Protein AF-A0ABD5HQM3-F1 (afdb_monomer_lite)

Structure (mmCIF, N/CA/C/O backbone):
data_AF-A0ABD5HQM3-F1
#
_entry.id   AF-A0ABD5HQM3-F1
#
loop_
_atom_site.group_PDB
_atom_site.id
_atom_site.type_symbol
_atom_site.label_atom_id
_atom_site.label_alt_id
_atom_site.label_comp_id
_atom_site.label_asym_id
_atom_site.label_entity_id
_atom_site.label_seq_id
_atom_site.pdbx_PDB_ins_code
_atom_site.Cartn_x
_atom_site.Cartn_y
_atom_site.Cartn_z
_atom_site.occupancy
_atom_site.B_iso_or_equiv
_atom_site.auth_seq_id
_atom_site.auth_comp_id
_atom_site.auth_asym_id
_atom_site.auth_atom_id
_atom_site.pdbx_PDB_model_num
ATOM 1 N N . MET A 1 1 ? 1.277 -5.876 44.066 1.00 36.75 1 MET A N 1
ATOM 2 C CA . MET A 1 1 ? 2.202 -6.433 43.057 1.00 36.75 1 MET A CA 1
ATOM 3 C C . MET A 1 1 ? 1.675 -6.017 41.694 1.00 36.75 1 MET A C 1
ATOM 5 O O . MET A 1 1 ? 0.602 -6.467 41.322 1.00 36.75 1 MET A O 1
ATOM 9 N N . ILE A 1 2 ? 2.323 -5.060 41.027 1.00 36.84 2 ILE A N 1
ATOM 10 C CA . ILE A 1 2 ? 1.890 -4.582 39.705 1.00 36.84 2 ILE A CA 1
ATOM 11 C C . ILE A 1 2 ? 2.595 -5.462 38.676 1.00 36.84 2 ILE A C 1
ATOM 13 O O . ILE A 1 2 ? 3.818 -5.406 38.558 1.00 36.84 2 ILE A O 1
ATOM 17 N N . ASN A 1 3 ? 1.836 -6.301 37.972 1.00 39.00 3 ASN A N 1
ATOM 18 C CA . ASN A 1 3 ? 2.362 -7.090 36.864 1.00 39.00 3 ASN A CA 1
ATOM 19 C C . ASN A 1 3 ? 2.679 -6.133 35.714 1.00 39.00 3 ASN A C 1
ATOM 21 O O . ASN A 1 3 ? 1.785 -5.672 35.007 1.00 39.00 3 ASN A O 1
ATOM 25 N N . LYS A 1 4 ? 3.957 -5.785 35.572 1.00 36.19 4 LYS A N 1
ATOM 26 C CA . LYS A 1 4 ? 4.446 -4.966 34.468 1.00 36.19 4 LYS A CA 1
ATOM 27 C C . LYS A 1 4 ? 4.398 -5.822 33.203 1.00 36.19 4 LYS A C 1
ATOM 29 O O . LYS A 1 4 ? 5.182 -6.755 33.056 1.00 36.19 4 LYS A O 1
ATOM 34 N N . ILE A 1 5 ? 3.434 -5.546 32.330 1.00 44.59 5 ILE A N 1
ATOM 35 C CA . ILE A 1 5 ? 3.346 -6.193 31.021 1.00 44.59 5 ILE A CA 1
ATOM 36 C C . ILE A 1 5 ? 4.408 -5.543 30.132 1.00 44.59 5 ILE A C 1
ATOM 38 O O . ILE A 1 5 ? 4.243 -4.408 29.686 1.00 44.59 5 ILE A O 1
ATOM 42 N N . ASP A 1 6 ? 5.522 -6.241 29.913 1.00 39.00 6 ASP A N 1
ATOM 43 C CA . ASP A 1 6 ? 6.564 -5.807 28.981 1.00 39.00 6 ASP A CA 1
ATOM 44 C C . ASP A 1 6 ? 6.125 -6.119 27.543 1.00 39.00 6 ASP A C 1
ATOM 46 O O . ASP A 1 6 ? 6.243 -7.242 27.047 1.00 39.00 6 ASP A O 1
ATOM 50 N N . PHE A 1 7 ? 5.610 -5.103 26.851 1.00 44.06 7 PHE A N 1
ATOM 51 C CA . PHE A 1 7 ? 5.293 -5.188 25.429 1.00 44.06 7 PHE A CA 1
ATOM 52 C C . PHE A 1 7 ? 6.579 -5.084 24.598 1.00 44.06 7 PHE A C 1
ATOM 54 O O . PHE A 1 7 ? 7.131 -4.000 24.406 1.00 44.06 7 PHE A O 1
ATOM 61 N N . LYS A 1 8 ? 7.058 -6.202 24.035 1.00 49.34 8 LYS A N 1
ATOM 62 C CA . LYS A 1 8 ? 8.097 -6.170 22.990 1.00 49.34 8 LYS A CA 1
ATOM 63 C C . LYS A 1 8 ? 7.476 -5.783 21.649 1.00 49.34 8 LYS A C 1
ATOM 65 O O . LYS A 1 8 ? 7.113 -6.619 20.827 1.00 49.34 8 LYS A O 1
ATOM 70 N N . ALA A 1 9 ? 7.400 -4.477 21.445 1.00 48.25 9 ALA A N 1
ATOM 71 C CA . ALA A 1 9 ? 6.921 -3.767 20.268 1.00 48.25 9 ALA A CA 1
ATOM 72 C C . ALA A 1 9 ? 7.793 -3.955 19.007 1.00 48.25 9 ALA A C 1
ATOM 74 O O . ALA A 1 9 ? 8.183 -2.974 18.383 1.00 48.25 9 ALA A O 1
ATOM 75 N N . LYS A 1 10 ? 8.136 -5.184 18.594 1.00 45.59 10 LYS A N 1
ATOM 76 C CA . LYS A 1 10 ? 8.905 -5.364 17.344 1.00 45.59 10 LYS A CA 1
ATOM 77 C C . LYS A 1 10 ? 8.095 -5.035 16.080 1.00 45.59 10 LYS A C 1
ATOM 79 O O . LYS A 1 10 ? 8.696 -4.668 15.081 1.00 45.59 10 LYS A O 1
ATOM 84 N N . ASN A 1 11 ? 6.760 -5.071 16.164 1.00 43.62 11 ASN A N 1
ATOM 85 C CA . ASN A 1 11 ? 5.838 -4.832 15.045 1.00 43.62 11 ASN A CA 1
ATOM 86 C C . ASN A 1 11 ? 4.783 -3.741 15.342 1.00 43.62 11 ASN A C 1
ATOM 88 O O . ASN A 1 11 ? 3.727 -3.728 14.724 1.00 43.62 11 ASN A O 1
ATOM 92 N N . LEU A 1 12 ? 5.028 -2.845 16.306 1.00 46.69 12 LEU A N 1
ATOM 93 C CA . LEU A 1 12 ? 4.088 -1.763 16.670 1.00 46.69 12 LEU A CA 1
ATOM 94 C C . LEU A 1 12 ? 4.458 -0.405 16.049 1.00 46.69 12 LEU A C 1
ATOM 96 O O . LEU A 1 12 ? 3.903 0.625 16.422 1.00 46.69 12 LEU A O 1
ATOM 100 N N . THR A 1 13 ? 5.405 -0.371 15.111 1.00 53.38 13 THR A N 1
ATOM 101 C CA . THR A 1 13 ? 5.686 0.852 14.353 1.00 53.38 13 THR A CA 1
ATOM 102 C C . THR A 1 13 ? 4.612 1.038 13.282 1.00 53.38 13 THR A C 1
ATOM 104 O O . THR A 1 13 ? 4.080 0.060 12.756 1.00 53.38 13 THR A O 1
ATOM 107 N N . SER A 1 14 ? 4.303 2.288 12.920 1.00 53.41 14 SER A N 1
ATOM 108 C CA . SER A 1 14 ? 3.270 2.641 11.924 1.00 53.41 14 SER A CA 1
ATOM 109 C C . SER A 1 14 ? 3.410 1.917 10.578 1.00 53.41 14 SER A C 1
ATOM 111 O O . SER A 1 14 ? 2.464 1.887 9.799 1.00 53.41 14 SER A O 1
ATOM 113 N N . ASN A 1 15 ? 4.580 1.329 10.311 1.00 54.56 15 ASN A N 1
ATOM 114 C CA . ASN A 1 15 ? 4.943 0.695 9.051 1.00 54.56 15 ASN A CA 1
ATOM 115 C C . ASN A 1 15 ? 5.124 -0.831 9.175 1.00 54.56 15 ASN A C 1
ATOM 117 O O . ASN A 1 15 ? 5.607 -1.463 8.240 1.00 54.56 15 ASN A O 1
ATOM 121 N N . ALA A 1 16 ? 4.770 -1.455 10.303 1.00 58.69 16 ALA A N 1
ATOM 122 C CA . ALA A 1 16 ? 4.943 -2.900 10.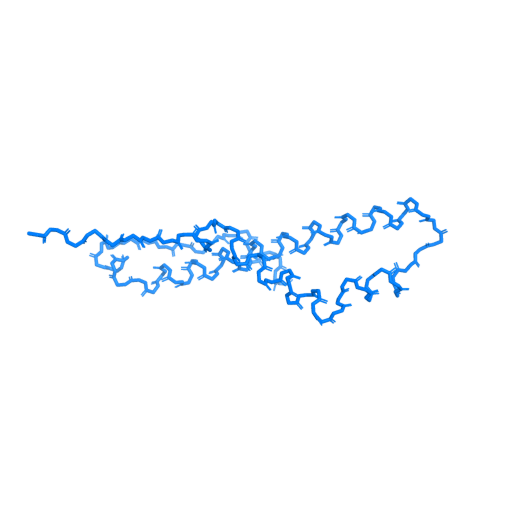470 1.00 58.69 16 ALA A CA 1
ATOM 123 C C . ALA A 1 16 ? 4.107 -3.724 9.469 1.00 58.69 16 ALA A C 1
ATOM 125 O O . ALA A 1 16 ? 4.575 -4.749 8.977 1.00 58.69 16 ALA A O 1
ATOM 126 N N . GLY A 1 17 ? 2.917 -3.234 9.094 1.00 60.34 17 GLY A N 1
ATOM 127 C CA . GLY A 1 17 ? 2.098 -3.827 8.029 1.00 60.34 17 GLY A CA 1
ATOM 128 C C . GLY A 1 17 ? 2.751 -3.735 6.644 1.00 60.34 17 GLY A C 1
ATOM 129 O O . GLY A 1 17 ? 2.671 -4.679 5.861 1.00 60.34 17 GLY A O 1
ATOM 130 N N . LEU A 1 18 ? 3.488 -2.651 6.365 1.00 65.38 18 LEU A N 1
ATOM 131 C CA . LEU A 1 18 ? 4.232 -2.491 5.109 1.00 65.38 18 LEU A CA 1
ATOM 132 C C . LEU A 1 18 ? 5.318 -3.542 4.934 1.00 65.38 18 LEU A C 1
ATOM 134 O O . LEU A 1 18 ? 5.505 -4.029 3.825 1.00 65.38 18 LEU A O 1
ATOM 138 N N . PHE A 1 19 ? 6.031 -3.888 6.006 1.00 67.69 19 PHE A N 1
ATOM 139 C CA . PHE A 1 19 ? 7.088 -4.891 5.924 1.00 67.69 19 PHE A CA 1
ATOM 140 C C . PHE A 1 19 ? 6.530 -6.249 5.478 1.00 67.69 19 PHE A C 1
ATOM 142 O O . PHE A 1 19 ? 7.082 -6.862 4.572 1.00 67.69 19 PHE A O 1
ATOM 149 N N . LEU A 1 20 ? 5.391 -6.673 6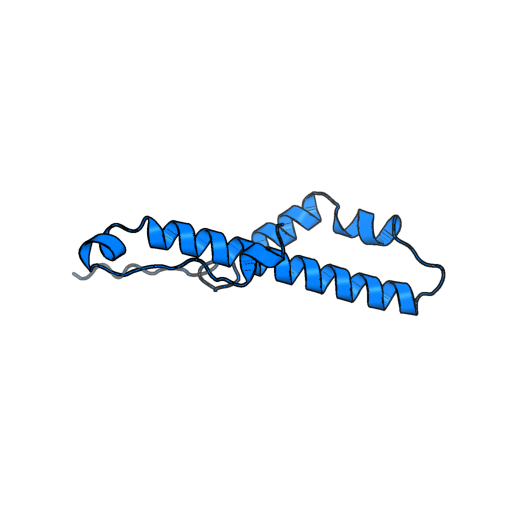.038 1.00 67.12 20 LEU A N 1
ATOM 150 C CA . LEU A 1 20 ? 4.730 -7.930 5.666 1.00 67.12 20 LEU A CA 1
ATOM 151 C C . LEU A 1 20 ? 4.242 -7.928 4.212 1.00 67.12 20 LEU A C 1
ATOM 153 O O . LEU A 1 20 ? 4.377 -8.926 3.510 1.00 67.12 20 LEU A O 1
ATOM 157 N N . LEU A 1 21 ? 3.704 -6.800 3.747 1.00 69.38 21 LEU A N 1
ATOM 158 C CA . LEU A 1 21 ? 3.228 -6.651 2.373 1.00 69.38 21 LEU A CA 1
ATOM 159 C C . LEU A 1 21 ? 4.381 -6.647 1.357 1.00 69.38 21 LEU A C 1
ATOM 161 O O . LEU A 1 21 ? 4.278 -7.284 0.308 1.00 69.38 21 LEU A O 1
ATOM 165 N N . LEU A 1 22 ? 5.494 -5.983 1.683 1.00 73.75 22 LEU A N 1
ATOM 166 C CA . LEU A 1 22 ? 6.711 -5.979 0.868 1.00 73.75 22 LEU A CA 1
ATOM 167 C C . LEU A 1 22 ? 7.371 -7.362 0.825 1.00 73.75 22 LEU A C 1
ATOM 169 O O . LEU A 1 22 ? 7.777 -7.803 -0.250 1.00 73.75 22 LEU A O 1
ATOM 173 N N . GLU A 1 23 ? 7.439 -8.062 1.958 1.00 74.38 23 GLU A N 1
ATOM 174 C CA . GLU A 1 23 ? 7.928 -9.443 2.020 1.00 74.38 23 GLU A CA 1
ATOM 175 C C . GLU A 1 23 ? 7.040 -10.385 1.200 1.00 74.38 23 GLU A C 1
ATOM 177 O O . GLU A 1 23 ? 7.565 -11.183 0.430 1.00 74.38 23 GLU A O 1
ATOM 182 N N . ASN A 1 24 ? 5.711 -10.241 1.264 1.00 77.31 24 ASN A N 1
ATOM 183 C CA . ASN A 1 24 ? 4.794 -11.027 0.436 1.00 77.31 24 ASN A CA 1
ATOM 184 C C . ASN A 1 24 ? 4.953 -10.723 -1.066 1.00 77.31 24 ASN A C 1
ATOM 186 O O . ASN A 1 24 ? 4.950 -11.630 -1.894 1.00 77.31 24 ASN A O 1
ATOM 190 N N . ALA A 1 25 ? 5.111 -9.455 -1.456 1.00 76.50 25 ALA A N 1
ATOM 191 C CA . ALA A 1 25 ? 5.370 -9.103 -2.855 1.00 76.50 25 ALA A CA 1
ATOM 192 C C . ALA A 1 25 ? 6.692 -9.713 -3.352 1.00 76.50 25 ALA A C 1
ATOM 194 O O . ALA A 1 25 ? 6.760 -10.239 -4.463 1.00 76.50 25 ALA A O 1
ATOM 195 N N . LYS A 1 26 ? 7.725 -9.700 -2.502 1.00 80.75 26 LYS A N 1
ATOM 196 C CA . LYS A 1 26 ? 9.015 -10.330 -2.780 1.00 80.75 26 LYS A CA 1
ATOM 197 C C . LYS A 1 26 ? 8.902 -11.852 -2.889 1.00 80.75 26 LYS A C 1
ATOM 199 O O . LYS A 1 26 ? 9.422 -12.414 -3.844 1.00 80.75 26 LYS A O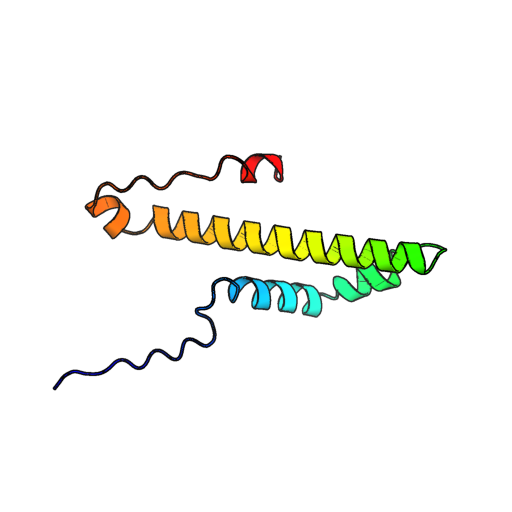 1
ATOM 204 N N . SER A 1 27 ? 8.202 -12.519 -1.970 1.00 80.50 27 SER A N 1
ATOM 205 C CA . SER A 1 27 ? 8.036 -13.980 -1.999 1.00 80.50 27 SER A CA 1
ATOM 206 C C . SER A 1 27 ? 7.240 -14.467 -3.209 1.00 80.50 27 SER A C 1
ATOM 208 O O . SER A 1 27 ? 7.455 -15.582 -3.667 1.00 80.50 27 SER A O 1
ATOM 210 N N . ASN A 1 28 ? 6.343 -13.631 -3.740 1.00 84.69 28 ASN A N 1
ATOM 211 C CA . ASN A 1 28 ? 5.604 -13.907 -4.973 1.00 84.69 28 ASN A CA 1
ATOM 212 C C . ASN A 1 28 ? 6.384 -13.536 -6.250 1.00 84.69 28 ASN A C 1
ATOM 214 O O . ASN A 1 28 ? 5.813 -13.576 -7.336 1.00 84.69 28 ASN A O 1
ATOM 218 N N . GLY A 1 29 ? 7.659 -13.139 -6.145 1.00 83.06 29 GLY A N 1
ATOM 219 C CA . GLY A 1 29 ? 8.499 -12.812 -7.302 1.00 83.06 29 GLY A CA 1
ATOM 220 C C . GLY A 1 29 ? 8.062 -11.559 -8.065 1.00 83.06 29 GLY A C 1
ATOM 221 O O . GLY A 1 29 ? 8.509 -11.337 -9.185 1.00 83.06 29 GLY A O 1
ATOM 222 N N . ILE A 1 30 ? 7.202 -10.713 -7.480 1.00 81.94 30 ILE A N 1
ATOM 223 C CA . ILE A 1 30 ? 6.662 -9.518 -8.152 1.00 81.94 30 ILE A CA 1
ATOM 224 C C . ILE A 1 30 ? 7.792 -8.557 -8.536 1.00 81.94 30 ILE A C 1
ATOM 226 O O . ILE A 1 30 ? 7.768 -7.964 -9.611 1.00 81.94 30 ILE A O 1
ATOM 230 N N . PHE A 1 31 ? 8.797 -8.398 -7.671 1.00 79.75 31 PHE A N 1
ATOM 231 C CA . PHE A 1 31 ? 9.941 -7.534 -7.968 1.00 79.75 31 PHE A CA 1
ATOM 232 C C . PHE A 1 31 ? 10.809 -8.089 -9.097 1.00 79.75 31 PHE A C 1
ATOM 234 O O . PHE A 1 31 ? 11.206 -7.315 -9.965 1.00 79.75 31 PHE A O 1
ATOM 241 N N . ASP A 1 32 ? 11.022 -9.404 -9.125 1.00 82.75 32 ASP A N 1
ATOM 242 C CA . ASP A 1 32 ? 11.815 -10.067 -10.162 1.00 82.75 32 ASP A CA 1
ATOM 243 C C . ASP A 1 32 ? 11.101 -10.008 -11.519 1.00 82.75 32 ASP A C 1
ATOM 245 O O . ASP A 1 32 ? 11.732 -9.721 -12.532 1.00 82.75 32 ASP A O 1
ATOM 249 N N . PHE A 1 33 ? 9.777 -10.188 -11.544 1.00 83.31 33 PHE A N 1
ATOM 250 C CA . PHE A 1 33 ? 8.951 -9.990 -12.740 1.00 83.31 33 PHE A CA 1
ATOM 251 C C . PHE A 1 33 ? 9.094 -8.563 -13.288 1.00 83.31 33 PHE A C 1
ATOM 253 O O . PHE A 1 33 ? 9.336 -8.342 -14.469 1.00 83.31 33 PHE A O 1
ATOM 260 N N . ILE A 1 34 ? 9.008 -7.555 -12.420 1.00 76.88 34 ILE A N 1
ATOM 261 C CA . ILE A 1 34 ? 9.120 -6.149 -12.829 1.00 76.88 34 ILE A CA 1
ATOM 262 C C . ILE A 1 34 ? 10.533 -5.796 -13.317 1.00 76.88 34 ILE A C 1
ATOM 264 O O . ILE A 1 34 ? 10.707 -4.933 -14.189 1.00 76.88 34 ILE A O 1
ATOM 268 N N . GLU A 1 35 ? 11.551 -6.397 -12.714 1.00 74.81 35 GLU A N 1
ATOM 269 C CA . GLU A 1 35 ? 12.938 -6.164 -13.092 1.00 74.81 35 GLU A CA 1
ATOM 270 C C . GLU A 1 35 ? 13.256 -6.796 -14.449 1.00 74.81 35 GLU A C 1
ATOM 272 O O . GLU A 1 35 ? 13.841 -6.114 -15.289 1.00 74.81 35 GLU A O 1
ATOM 277 N N . ASN A 1 36 ? 12.802 -8.029 -14.687 1.00 81.88 36 ASN A N 1
ATOM 278 C CA . ASN A 1 36 ? 13.196 -8.826 -15.849 1.00 81.88 36 ASN A CA 1
ATOM 279 C C . ASN A 1 36 ? 12.245 -8.715 -17.050 1.00 81.88 36 ASN A C 1
ATOM 281 O O . ASN A 1 36 ? 12.713 -8.739 -18.186 1.00 81.88 36 ASN A O 1
ATOM 285 N N . ASP A 1 37 ? 10.940 -8.540 -16.826 1.00 79.50 37 ASP A N 1
ATOM 286 C CA . ASP A 1 37 ? 9.934 -8.574 -17.903 1.00 79.50 37 ASP A CA 1
ATOM 287 C C . ASP A 1 37 ? 9.453 -7.175 -18.331 1.00 79.50 37 ASP A C 1
ATOM 289 O O . ASP A 1 37 ? 8.791 -7.014 -19.354 1.00 79.50 37 ASP A O 1
ATOM 293 N N . LEU A 1 38 ? 9.815 -6.129 -17.578 1.00 72.56 38 LEU A N 1
ATOM 294 C CA . LEU A 1 38 ? 9.480 -4.724 -17.864 1.00 72.56 38 LEU A CA 1
ATOM 295 C C . LEU A 1 38 ? 10.731 -3.896 -18.217 1.00 72.56 38 LEU A C 1
ATOM 297 O O . LEU A 1 38 ? 10.907 -2.779 -17.728 1.00 72.56 38 LEU A O 1
ATOM 301 N N . VAL A 1 39 ? 11.642 -4.446 -19.017 1.00 74.69 39 VAL A N 1
ATOM 302 C CA . VAL A 1 39 ? 12.920 -3.808 -19.379 1.00 74.69 39 VAL A CA 1
ATOM 303 C C . VAL A 1 39 ? 12.742 -2.840 -20.552 1.00 74.69 39 VAL A C 1
ATOM 305 O O . VAL A 1 39 ? 12.188 -3.190 -21.588 1.00 74.69 39 VAL A O 1
ATOM 308 N N . PHE A 1 40 ? 13.234 -1.614 -20.388 1.00 79.38 40 PHE A N 1
ATOM 309 C CA . PHE A 1 40 ? 13.352 -0.612 -21.447 1.00 79.38 40 PHE A CA 1
ATOM 310 C C . PHE A 1 40 ? 14.781 -0.572 -21.999 1.00 79.38 40 PHE A C 1
ATOM 312 O O . PHE A 1 40 ? 15.729 -0.864 -21.274 1.00 79.38 40 PHE A O 1
ATOM 319 N N . ASP A 1 41 ? 14.948 -0.114 -23.240 1.00 81.31 41 ASP A N 1
ATOM 320 C CA . ASP A 1 41 ? 16.248 -0.089 -23.936 1.00 81.31 41 ASP A CA 1
ATOM 321 C C . ASP A 1 41 ? 17.324 0.779 -23.252 1.00 81.31 41 ASP A C 1
ATOM 323 O O . ASP A 1 41 ? 18.514 0.630 -23.516 1.00 81.31 41 ASP A O 1
ATOM 327 N N . ASN A 1 42 ? 16.925 1.714 -22.384 1.00 88.56 42 ASN A N 1
ATOM 328 C CA . ASN A 1 42 ? 17.829 2.647 -21.715 1.00 88.56 42 ASN A CA 1
ATOM 329 C C . ASN A 1 42 ? 17.898 2.377 -20.205 1.00 88.56 42 ASN A C 1
ATOM 331 O O . ASN A 1 42 ? 16.894 2.474 -19.491 1.00 88.56 42 ASN A O 1
ATOM 335 N N . ASP A 1 43 ? 19.111 2.152 -19.699 1.00 85.44 43 ASP A N 1
ATOM 336 C CA . ASP A 1 43 ? 19.399 1.925 -18.278 1.00 85.44 43 ASP A CA 1
ATOM 337 C C . ASP A 1 43 ? 18.888 3.039 -17.358 1.00 85.44 43 ASP A C 1
ATOM 339 O O . ASP A 1 43 ? 18.438 2.781 -16.236 1.00 85.44 43 ASP A O 1
ATOM 343 N N . SER A 1 44 ? 18.935 4.295 -17.810 1.00 84.88 44 SER A N 1
ATOM 344 C CA . SER A 1 44 ? 18.426 5.423 -17.021 1.00 84.88 44 SER A CA 1
ATOM 345 C C . SER A 1 44 ? 16.900 5.379 -16.887 1.00 84.88 44 SER A C 1
ATOM 347 O O . SER A 1 44 ? 16.373 5.585 -15.791 1.00 84.88 44 SER A O 1
ATOM 349 N N . THR A 1 45 ? 16.194 4.998 -17.955 1.00 83.88 45 THR A N 1
ATOM 350 C CA . THR A 1 45 ? 14.743 4.775 -17.953 1.00 83.88 45 THR A CA 1
ATOM 351 C C . THR A 1 45 ? 14.362 3.620 -17.028 1.00 83.88 45 THR A C 1
ATOM 353 O O . THR A 1 45 ? 13.426 3.757 -16.241 1.00 83.88 45 THR A O 1
ATOM 356 N N . ASN A 1 46 ? 15.125 2.521 -17.028 1.00 81.38 46 ASN A N 1
ATOM 357 C CA . ASN A 1 46 ? 14.896 1.399 -16.112 1.00 81.38 46 ASN A CA 1
ATOM 358 C C . ASN A 1 46 ? 15.048 1.799 -14.638 1.00 81.38 46 ASN A C 1
ATOM 360 O O . ASN A 1 46 ? 14.218 1.419 -13.810 1.00 81.38 46 ASN A O 1
ATOM 364 N N . LYS A 1 47 ? 16.052 2.618 -14.298 1.00 81.81 47 LYS A N 1
ATOM 365 C CA . LYS A 1 47 ? 16.232 3.131 -12.927 1.00 81.81 47 LYS A CA 1
ATOM 366 C C . LYS A 1 47 ? 15.068 4.018 -12.485 1.00 81.81 47 LYS A C 1
ATOM 368 O O . LYS A 1 47 ? 14.560 3.858 -11.374 1.00 81.81 47 LYS A O 1
ATOM 373 N N . ILE A 1 48 ? 14.618 4.924 -13.353 1.00 82.38 48 ILE A N 1
ATOM 374 C CA . ILE A 1 48 ? 13.477 5.810 -13.077 1.00 82.38 48 ILE A CA 1
ATOM 375 C C . ILE A 1 48 ? 12.188 4.991 -12.911 1.00 82.38 48 ILE A C 1
ATOM 377 O O . ILE A 1 48 ? 11.471 5.178 -11.926 1.00 82.38 48 ILE A O 1
ATOM 381 N N . LYS A 1 49 ? 11.941 4.022 -13.803 1.00 81.69 49 LYS A N 1
ATOM 382 C CA . LYS A 1 49 ? 10.828 3.063 -13.715 1.00 81.69 49 LYS A CA 1
ATOM 383 C C . LYS A 1 49 ? 10.816 2.351 -12.363 1.00 81.69 49 LYS A C 1
ATOM 385 O O . LYS A 1 49 ? 9.808 2.393 -11.661 1.00 81.69 49 LYS A O 1
ATOM 390 N N . MET A 1 50 ? 11.931 1.730 -11.971 1.00 78.69 50 MET A N 1
ATOM 391 C CA . MET A 1 50 ? 12.012 0.986 -10.709 1.00 78.69 50 MET A CA 1
ATOM 392 C C . MET A 1 50 ? 11.746 1.874 -9.493 1.00 78.69 50 MET A C 1
ATOM 394 O O . MET A 1 50 ? 11.068 1.445 -8.562 1.00 78.69 50 MET A O 1
ATOM 398 N N . ASN A 1 51 ? 12.223 3.120 -9.501 1.00 79.56 51 ASN A N 1
ATOM 399 C CA . ASN A 1 51 ? 11.933 4.071 -8.428 1.00 79.56 51 ASN A CA 1
ATOM 400 C C . ASN A 1 51 ? 10.449 4.454 -8.375 1.00 79.56 51 ASN A C 1
ATOM 402 O O . ASN A 1 51 ? 9.873 4.489 -7.284 1.00 79.56 51 ASN A O 1
ATOM 406 N N . HIS A 1 52 ? 9.807 4.687 -9.522 1.00 77.44 52 HIS A N 1
ATOM 407 C CA . HIS A 1 52 ? 8.368 4.953 -9.574 1.00 77.44 52 HIS A CA 1
ATOM 408 C C . HIS A 1 52 ? 7.545 3.767 -9.084 1.00 77.44 52 HIS A C 1
ATOM 410 O O . HIS A 1 52 ? 6.641 3.956 -8.276 1.00 77.44 52 HIS A O 1
ATOM 416 N N . ILE A 1 53 ? 7.889 2.550 -9.500 1.00 74.81 53 ILE A N 1
ATOM 417 C CA . ILE A 1 53 ? 7.200 1.335 -9.063 1.00 74.81 53 ILE A CA 1
ATOM 418 C C . ILE A 1 53 ? 7.356 1.136 -7.556 1.00 74.81 53 ILE A C 1
ATOM 420 O O . ILE A 1 53 ? 6.363 0.926 -6.867 1.00 74.81 53 ILE A O 1
ATOM 424 N N . LYS A 1 54 ? 8.575 1.262 -7.016 1.00 73.88 54 LYS A N 1
ATOM 425 C CA . LYS A 1 54 ? 8.808 1.183 -5.565 1.00 73.88 54 LYS A CA 1
ATOM 426 C C . LYS A 1 54 ? 8.006 2.243 -4.810 1.00 73.88 54 LYS A C 1
ATOM 428 O O . LYS A 1 54 ? 7.395 1.934 -3.794 1.00 73.88 54 LYS A O 1
ATOM 433 N N . THR A 1 55 ? 7.955 3.469 -5.330 1.00 74.31 55 THR A N 1
ATOM 434 C CA . THR A 1 55 ? 7.176 4.567 -4.736 1.00 74.31 55 THR A CA 1
ATOM 435 C C . THR A 1 55 ? 5.678 4.267 -4.757 1.00 74.31 55 THR A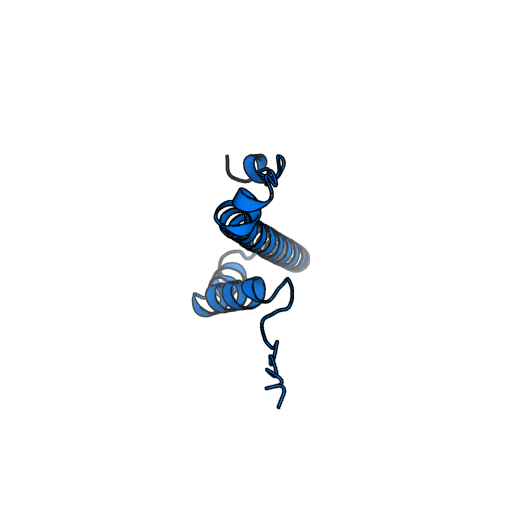 C 1
ATOM 437 O O . THR A 1 55 ? 5.012 4.425 -3.737 1.00 74.31 55 THR A O 1
ATOM 440 N N . MET A 1 56 ? 5.154 3.781 -5.885 1.00 69.69 56 MET A N 1
ATOM 441 C CA . MET A 1 56 ? 3.752 3.385 -6.026 1.00 69.69 56 MET A CA 1
ATOM 442 C C . MET A 1 56 ? 3.405 2.229 -5.092 1.00 69.69 56 MET A C 1
ATOM 444 O O . MET A 1 56 ? 2.395 2.302 -4.404 1.00 69.69 56 MET A O 1
ATOM 448 N N . LEU A 1 57 ? 4.234 1.187 -5.023 1.00 71.88 57 LEU A N 1
ATOM 449 C CA . LEU A 1 57 ? 4.010 0.042 -4.138 1.00 71.88 57 LEU A CA 1
ATOM 450 C C . LEU A 1 57 ? 4.019 0.464 -2.667 1.00 71.88 57 LEU A C 1
ATOM 452 O O . LEU A 1 57 ? 3.087 0.139 -1.936 1.00 71.88 57 LEU A O 1
ATOM 456 N N . CYS A 1 58 ? 5.003 1.261 -2.240 1.00 71.50 58 CYS A N 1
ATOM 457 C CA . CYS A 1 58 ? 5.022 1.822 -0.889 1.00 71.50 58 CYS A CA 1
ATOM 458 C C . CYS A 1 58 ? 3.781 2.685 -0.610 1.00 71.50 58 CYS A C 1
ATOM 460 O O . CYS A 1 58 ? 3.175 2.551 0.450 1.00 71.50 58 CYS A O 1
ATOM 462 N N . GLY A 1 59 ? 3.375 3.539 -1.554 1.00 71.06 59 GLY A N 1
ATOM 463 C CA . GLY A 1 59 ? 2.183 4.380 -1.429 1.00 71.06 59 GLY A CA 1
ATOM 464 C C . GLY A 1 59 ? 0.897 3.566 -1.270 1.00 71.06 59 GLY A C 1
ATOM 465 O O . GLY A 1 59 ? 0.123 3.826 -0.350 1.00 71.06 59 GLY A O 1
ATOM 466 N N . HIS A 1 60 ? 0.702 2.541 -2.102 1.00 70.69 60 HIS A N 1
ATOM 467 C CA . HIS A 1 60 ? -0.456 1.650 -2.016 1.00 70.69 60 HIS A CA 1
ATOM 468 C C . HIS A 1 60 ? -0.465 0.856 -0.712 1.00 70.69 60 HIS A C 1
ATOM 470 O O . HIS A 1 60 ? -1.502 0.784 -0.060 1.00 70.69 60 HIS A O 1
ATOM 476 N N . PHE A 1 61 ? 0.676 0.315 -0.280 1.00 69.25 61 PHE A N 1
ATOM 477 C CA . PHE A 1 61 ? 0.749 -0.415 0.984 1.00 69.25 61 PHE A CA 1
ATOM 478 C C . PHE A 1 61 ? 0.481 0.483 2.198 1.00 69.25 61 PHE A C 1
ATOM 480 O O . PHE A 1 61 ? -0.263 0.073 3.084 1.00 69.25 61 PHE A O 1
ATOM 487 N N . ILE A 1 62 ? 0.991 1.722 2.217 1.00 71.25 62 ILE A N 1
ATOM 488 C CA . ILE A 1 62 ? 0.620 2.724 3.235 1.00 71.25 62 ILE A CA 1
ATOM 489 C C . ILE A 1 62 ? -0.887 3.007 3.185 1.00 71.25 62 ILE A C 1
ATOM 491 O O . ILE A 1 62 ? -1.525 3.119 4.230 1.00 71.25 62 ILE A O 1
ATOM 495 N N . GLY A 1 63 ? -1.455 3.144 1.985 1.00 69.50 63 GLY A N 1
ATOM 496 C CA . GLY A 1 63 ? -2.884 3.378 1.785 1.00 69.50 63 GLY A CA 1
ATOM 497 C C . GLY A 1 63 ? -3.743 2.251 2.358 1.00 69.50 63 GLY A C 1
ATOM 498 O O . GLY A 1 63 ? -4.634 2.517 3.161 1.00 69.50 63 GLY A O 1
ATOM 499 N N . ILE A 1 64 ? -3.432 1.002 2.006 1.00 72.38 64 ILE A N 1
ATOM 500 C CA . ILE A 1 64 ? -4.133 -0.200 2.483 1.00 72.38 64 ILE A CA 1
ATOM 501 C C . ILE A 1 64 ? -4.038 -0.316 4.006 1.00 72.38 64 ILE A C 1
ATOM 503 O O . ILE A 1 64 ? -5.053 -0.483 4.672 1.00 72.38 64 ILE A O 1
ATOM 507 N N . ASP A 1 65 ? -2.840 -0.173 4.572 1.00 70.69 65 ASP A N 1
ATOM 508 C CA . ASP A 1 65 ? -2.613 -0.258 6.017 1.00 70.69 65 ASP A CA 1
ATOM 509 C C . ASP A 1 65 ? -3.372 0.842 6.786 1.00 70.69 65 ASP A C 1
ATOM 511 O O . ASP A 1 65 ? -3.981 0.580 7.824 1.00 70.69 65 ASP A O 1
ATOM 515 N N . LYS A 1 66 ? -3.427 2.072 6.255 1.00 73.56 66 LYS A N 1
ATOM 516 C CA . LYS A 1 66 ? -4.246 3.153 6.832 1.00 73.56 66 LYS A CA 1
ATOM 517 C C . LYS A 1 66 ? -5.744 2.870 6.742 1.00 73.56 66 LYS A C 1
ATOM 519 O O . LYS A 1 66 ? -6.445 3.103 7.724 1.00 73.56 66 LYS A O 1
ATOM 524 N N . LEU A 1 67 ? -6.229 2.387 5.598 1.00 74.25 67 LEU A N 1
ATOM 525 C CA . LEU A 1 67 ? -7.634 2.012 5.426 1.00 74.25 67 LEU A CA 1
ATOM 526 C C . LEU A 1 67 ? -8.041 0.909 6.402 1.00 74.25 67 LEU A C 1
ATOM 528 O O . LEU A 1 67 ? -9.089 1.002 7.032 1.00 74.25 67 LEU A O 1
ATOM 532 N N . GLU A 1 68 ? -7.207 -0.114 6.566 1.00 76.56 68 GLU A N 1
ATOM 533 C CA . GLU A 1 68 ? -7.519 -1.229 7.454 1.00 76.56 68 GLU A CA 1
ATOM 534 C C . GLU A 1 68 ? -7.540 -0.790 8.923 1.00 76.56 68 GLU A C 1
ATOM 536 O O . GLU A 1 68 ? -8.449 -1.152 9.669 1.00 76.56 68 GLU A O 1
ATOM 541 N N . ARG A 1 69 ? -6.618 0.094 9.332 1.00 78.56 69 ARG A N 1
ATOM 542 C CA . ARG A 1 69 ? -6.669 0.709 10.668 1.00 78.56 69 ARG A CA 1
ATOM 543 C C . ARG A 1 69 ? -7.913 1.563 10.886 1.00 78.56 69 ARG A C 1
ATOM 545 O O . ARG A 1 69 ? -8.448 1.549 11.989 1.00 78.56 69 ARG A O 1
ATOM 552 N N . LEU A 1 70 ? -8.380 2.289 9.871 1.00 81.62 70 LEU A N 1
ATOM 553 C CA . LEU A 1 70 ? -9.625 3.055 9.964 1.00 81.62 70 LEU A CA 1
ATOM 554 C C . LEU A 1 70 ? -10.830 2.142 10.187 1.00 81.62 70 LEU A C 1
ATOM 556 O O . LEU A 1 70 ? -11.630 2.426 11.072 1.00 81.62 70 LEU A O 1
ATOM 560 N N . LYS A 1 71 ? -10.921 1.021 9.461 1.00 81.44 71 LYS A N 1
ATOM 561 C CA . LYS A 1 71 ? -11.981 0.024 9.678 1.00 81.44 71 LYS A CA 1
ATOM 562 C C . LYS A 1 71 ? -11.920 -0.580 11.078 1.00 81.44 71 LYS A C 1
ATOM 564 O O . LYS A 1 71 ? -12.956 -0.754 11.709 1.00 81.44 71 LYS A O 1
ATOM 569 N N . LEU A 1 72 ? -10.725 -0.907 11.575 1.00 83.31 72 LEU A N 1
ATOM 570 C CA . LEU A 1 72 ? -10.563 -1.415 12.941 1.00 83.31 72 LEU A CA 1
ATOM 571 C C . LEU A 1 72 ? -11.044 -0.388 13.970 1.00 83.31 72 LEU A C 1
ATOM 573 O O . LEU A 1 72 ? -11.778 -0.747 14.882 1.00 83.31 72 LEU A O 1
ATOM 577 N N . LEU A 1 73 ? -10.683 0.883 13.784 1.00 83.19 73 LEU A N 1
ATOM 578 C CA . LEU A 1 73 ? -11.081 1.969 14.675 1.00 83.19 73 LEU A CA 1
ATOM 579 C C . LEU A 1 73 ? -12.595 2.237 14.623 1.00 83.19 73 LEU A C 1
ATOM 581 O O . LEU A 1 73 ? -13.207 2.438 15.661 1.00 83.19 73 LEU A O 1
ATOM 585 N N . GLN A 1 74 ? -13.218 2.187 13.441 1.00 83.56 74 GLN A N 1
ATOM 586 C CA . GLN A 1 74 ? -14.677 2.307 13.285 1.00 83.56 74 GLN A CA 1
ATOM 587 C C . GLN A 1 74 ? -15.449 1.201 14.014 1.00 83.56 74 GLN A C 1
ATOM 589 O O . GLN A 1 74 ? -16.571 1.425 14.457 1.00 83.56 74 GLN A O 1
ATOM 594 N N . ASN A 1 75 ? -14.856 0.013 14.137 1.00 83.31 75 ASN A N 1
ATOM 595 C CA . ASN A 1 75 ? -15.460 -1.123 14.827 1.00 83.31 75 ASN A CA 1
ATOM 596 C C . ASN A 1 75 ? -15.064 -1.210 16.313 1.00 83.31 75 ASN A C 1
ATOM 598 O O . ASN A 1 75 ? -15.474 -2.154 16.990 1.00 83.31 75 ASN A O 1
ATOM 602 N N . ASP A 1 76 ? -14.270 -0.267 16.832 1.00 87.62 76 ASP A N 1
ATOM 603 C CA . ASP A 1 76 ? -13.832 -0.280 18.227 1.00 87.62 76 ASP A CA 1
ATOM 604 C C . ASP A 1 76 ? -15.006 0.088 19.163 1.00 87.62 76 ASP A C 1
ATOM 606 O O . ASP A 1 76 ? -15.616 1.152 19.005 1.00 87.62 76 ASP A O 1
ATOM 610 N N . PRO A 1 77 ? -15.343 -0.749 20.164 1.00 87.75 77 PRO A N 1
ATOM 611 C CA . PRO A 1 77 ? -16.418 -0.459 21.111 1.00 87.75 77 PRO A CA 1
ATOM 612 C C . PRO A 1 77 ? -16.256 0.875 21.848 1.00 87.75 77 PRO A C 1
ATOM 614 O O . PRO A 1 77 ? -17.256 1.527 22.133 1.00 87.75 77 PRO A O 1
ATOM 617 N N . LEU A 1 78 ? -15.022 1.308 22.129 1.00 89.50 78 LEU A N 1
ATOM 618 C CA . LEU A 1 78 ? -14.762 2.580 22.805 1.00 89.50 78 LEU A CA 1
ATOM 619 C C . LEU A 1 78 ? -15.087 3.773 21.905 1.00 89.50 78 LEU A C 1
ATOM 621 O O . LEU A 1 78 ? -15.566 4.792 22.387 1.00 89.50 78 LEU A O 1
ATOM 625 N N . VAL A 1 79 ? -14.865 3.654 20.596 1.00 87.62 79 VAL A N 1
ATOM 626 C CA . VAL A 1 79 ? -15.212 4.715 19.640 1.00 87.62 79 VAL A CA 1
ATOM 627 C C . VAL A 1 79 ? -16.719 4.970 19.649 1.00 87.62 79 VAL A C 1
ATOM 629 O O . VAL A 1 79 ? -17.133 6.127 19.663 1.00 87.62 79 VAL A O 1
ATOM 632 N N . ASN A 1 80 ? -17.524 3.908 19.746 1.00 83.06 80 A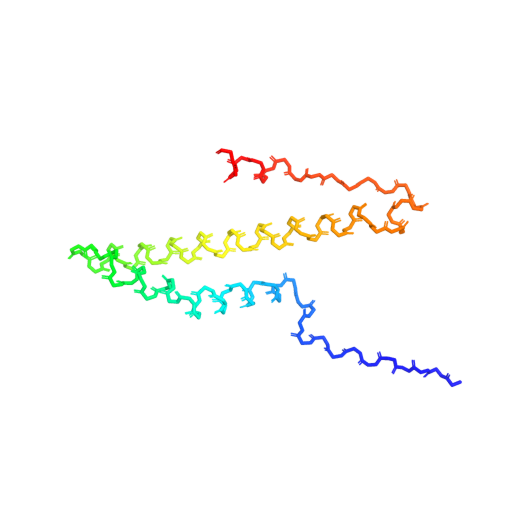SN A N 1
ATOM 633 C CA . ASN A 1 80 ? -18.975 4.018 19.902 1.00 83.06 80 ASN A CA 1
ATOM 634 C C . ASN A 1 80 ? -19.378 4.553 21.286 1.00 83.06 80 ASN A C 1
ATOM 636 O O . ASN A 1 80 ? -20.233 5.429 21.372 1.00 83.06 80 ASN A O 1
ATOM 640 N N . GLU A 1 81 ? -18.753 4.061 22.360 1.00 91.50 81 GLU A N 1
ATOM 641 C CA . GLU A 1 81 ? -19.047 4.474 23.743 1.00 91.50 81 GLU A CA 1
ATOM 642 C C . GLU A 1 81 ? -18.800 5.974 23.974 1.00 91.50 81 GLU A C 1
ATOM 644 O O . GLU A 1 81 ? -19.541 6.632 24.701 1.00 91.50 81 GLU A O 1
ATOM 649 N N . PHE A 1 82 ? -17.766 6.531 23.338 1.00 91.81 82 PHE A N 1
ATOM 650 C CA . PHE A 1 82 ? -17.398 7.943 23.459 1.00 91.81 82 PHE A CA 1
ATOM 651 C C . PHE A 1 82 ? -17.975 8.836 22.346 1.00 91.81 82 PHE A C 1
ATOM 653 O O . PHE A 1 82 ? -17.569 9.995 22.249 1.00 91.81 82 PHE A O 1
ATOM 660 N N . ASP A 1 83 ? -18.896 8.323 21.521 1.00 88.81 83 ASP A N 1
ATOM 661 C CA . ASP A 1 83 ? -19.525 9.040 20.395 1.00 88.81 83 ASP A CA 1
ATOM 662 C C . ASP A 1 83 ? -18.497 9.704 19.449 1.00 88.81 83 ASP A C 1
ATOM 664 O O . ASP A 1 83 ? -18.631 10.844 18.994 1.00 88.81 83 ASP A O 1
ATOM 668 N N . ILE A 1 84 ? -17.398 8.995 19.174 1.00 87.62 84 ILE A N 1
ATOM 669 C CA . ILE A 1 84 ? -16.317 9.478 18.313 1.00 87.62 84 ILE A CA 1
ATOM 670 C C . ILE A 1 84 ? -16.630 9.098 16.863 1.00 87.62 84 ILE A C 1
ATOM 672 O O . ILE A 1 84 ? -16.670 7.929 16.492 1.00 87.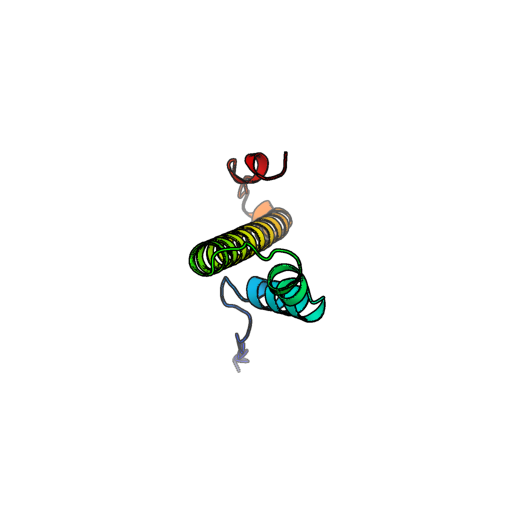62 84 ILE A O 1
ATOM 676 N N . SER A 1 85 ? -16.777 10.095 15.989 1.00 84.31 85 SER A N 1
ATOM 677 C CA . SER A 1 85 ? -16.991 9.856 14.556 1.00 84.31 85 SER A CA 1
ATOM 678 C C . SER A 1 85 ? -15.670 9.618 13.813 1.00 84.31 85 SER A C 1
ATOM 680 O O . SER A 1 85 ? -14.852 10.529 13.667 1.00 84.31 85 SER A O 1
ATOM 682 N N . VAL A 1 86 ? -15.476 8.406 13.283 1.00 83.75 86 VAL A N 1
ATOM 683 C CA . VAL A 1 86 ? -14.327 8.054 12.429 1.00 83.75 86 VAL A CA 1
ATOM 684 C C . VAL A 1 86 ? -14.737 8.115 10.955 1.00 83.75 86 VAL A C 1
ATOM 686 O O . VAL A 1 86 ? -15.459 7.251 10.456 1.00 83.75 86 VAL A O 1
ATOM 689 N N . LYS A 1 87 ? -14.265 9.145 10.244 1.00 78.81 87 LYS A N 1
ATOM 690 C CA . LYS A 1 87 ? -14.588 9.384 8.827 1.00 78.81 87 LYS A CA 1
ATOM 691 C C . LYS A 1 87 ? -13.592 8.711 7.888 1.00 78.81 87 LYS A C 1
ATOM 693 O O . LYS A 1 87 ? -12.389 8.699 8.155 1.00 78.81 87 LYS A O 1
ATOM 698 N N . GLU A 1 88 ? -14.088 8.221 6.755 1.00 70.69 88 GLU A N 1
ATOM 699 C CA . GLU A 1 88 ? -13.219 7.771 5.673 1.00 70.69 88 GLU A CA 1
ATOM 700 C C . GLU A 1 88 ? -12.485 8.964 5.034 1.00 70.69 88 GLU A C 1
ATOM 702 O O . GLU A 1 88 ? -13.086 10.016 4.798 1.00 70.69 88 GLU A O 1
ATOM 707 N N . PRO A 1 89 ? -11.179 8.839 4.749 1.00 65.62 89 PRO A N 1
ATOM 708 C CA . PRO A 1 89 ? -10.420 9.881 4.081 1.00 65.62 89 PRO A CA 1
ATOM 709 C C . PRO A 1 89 ? -10.889 10.041 2.630 1.00 65.62 89 PRO A C 1
ATOM 711 O O . PRO A 1 89 ? -10.744 9.134 1.809 1.00 65.62 89 PRO A O 1
ATOM 714 N N . GLU A 1 90 ? -11.356 11.245 2.293 1.00 59.88 90 GLU A N 1
ATOM 715 C CA . GLU A 1 90 ? -11.883 11.632 0.970 1.00 59.88 90 GLU A CA 1
ATOM 716 C C . GLU A 1 90 ? -10.913 11.355 -0.196 1.00 59.88 90 GLU A C 1
ATOM 718 O O . GLU A 1 90 ? -11.309 11.264 -1.357 1.00 59.88 90 GLU A O 1
ATOM 723 N N . THR A 1 91 ? -9.618 11.218 0.093 1.00 55.06 91 THR A N 1
ATOM 724 C CA . THR A 1 91 ? -8.560 11.088 -0.915 1.00 55.06 91 THR A CA 1
ATOM 725 C C . THR A 1 91 ? -8.305 9.652 -1.364 1.00 55.06 91 THR A C 1
ATOM 727 O O . THR A 1 91 ? -7.697 9.464 -2.412 1.00 55.06 91 THR A O 1
ATOM 730 N N . VAL A 1 92 ? -8.751 8.635 -0.615 1.00 47.78 92 VAL A N 1
ATOM 731 C CA . VAL A 1 92 ? -8.435 7.231 -0.943 1.00 47.78 92 VAL A CA 1
ATOM 732 C C . VAL A 1 92 ? -9.387 6.662 -2.001 1.00 47.78 92 VAL A C 1
ATOM 734 O O . VAL A 1 92 ? -8.969 5.865 -2.838 1.00 47.78 92 VAL A O 1
ATOM 737 N N . SER A 1 93 ? -10.625 7.163 -2.059 1.00 45.12 93 SER A N 1
ATOM 738 C CA . SER A 1 93 ? -11.610 6.795 -3.088 1.00 45.12 93 SER A CA 1
ATOM 739 C C . SER A 1 93 ? -11.156 7.144 -4.517 1.00 45.12 93 SER A C 1
ATOM 741 O O . SER A 1 93 ? -11.473 6.409 -5.445 1.00 45.12 93 SER A O 1
ATOM 743 N N . ARG A 1 94 ? -10.352 8.203 -4.713 1.00 44.53 94 ARG A N 1
ATOM 744 C CA . ARG A 1 94 ? -9.884 8.617 -6.053 1.00 44.53 94 ARG A CA 1
ATOM 745 C C . ARG A 1 94 ? -8.844 7.691 -6.689 1.00 44.53 94 ARG A C 1
ATOM 747 O O . ARG A 1 94 ? -8.618 7.805 -7.886 1.00 44.53 94 ARG A O 1
ATOM 754 N N . PHE A 1 95 ? -8.191 6.829 -5.912 1.00 39.09 95 PHE A N 1
ATOM 755 C CA . PHE A 1 95 ? -7.146 5.928 -6.419 1.00 39.09 95 PHE A CA 1
ATOM 756 C C . PHE A 1 95 ? -7.640 4.495 -6.658 1.00 39.09 95 PHE A C 1
ATOM 758 O O . PHE A 1 95 ? -6.884 3.679 -7.173 1.00 39.09 95 PHE A O 1
ATOM 765 N N . LEU A 1 96 ? -8.882 4.184 -6.272 1.00 40.25 96 LEU A N 1
ATOM 766 C CA . LEU A 1 96 ? -9.472 2.841 -6.353 1.00 40.25 96 LEU A CA 1
ATOM 767 C C . LEU A 1 96 ? -10.748 2.793 -7.219 1.00 40.25 96 LEU A C 1
ATOM 769 O O . LEU A 1 96 ? -11.450 1.783 -7.189 1.00 40.25 96 LEU A O 1
ATOM 773 N N . GLY A 1 97 ? -11.057 3.877 -7.941 1.00 37.75 97 GLY A N 1
ATOM 774 C CA . GLY A 1 97 ? -12.182 3.988 -8.877 1.00 37.75 97 GLY A CA 1
ATOM 775 C C . GLY A 1 97 ? -11.747 3.887 -10.329 1.00 37.75 97 GLY A C 1
ATOM 776 O O . GLY A 1 97 ? -10.648 4.399 -10.640 1.00 37.75 97 GLY A O 1
#

Secondary structure (DSSP, 8-state):
---------TT-STTHHHHHHHHHHHHTTHHHHHHHTS--S-HHHHHHHHHHHHHHHHHHHHHHHHHHHHHHHHT-HHHHHTT---PPPTTTGGG--

Foldseek 3Di:
DDPPDDDPPPQVPLCSQVVVQVVVCVVVCVLVCCLPVVDDPDPVVSVVSSVVVVVVSSVVSNLVSVVVVLVVLVPDPVCVVVVPDRDDDPPSVVVVD

Sequence (97 aa):
MINKIDFKAKNLTSNAGLFLLLENAKSNGIFDFIENDLVFDNDSTNKIKMNHIKTMLCGHFIGIDKLERLKLLQNDPLVNEFDISVKEPETVSRFLG

Radius of gyration: 19.17 Å; chains: 1; bounding box: 39×26×67 Å

Organism: NCBI:txid2587529

pLDDT: mean 70.34, std 15.65, range [36.19, 91.81]